Protein AF-A0AAD9G218-F1 (afdb_monomer_lite)

Radius of gyration: 21.26 Å; chains: 1; bounding box: 51×40×52 Å

pLDDT: mean 88.8, std 12.81, range [38.91, 98.0]

Structure (mmCIF, N/C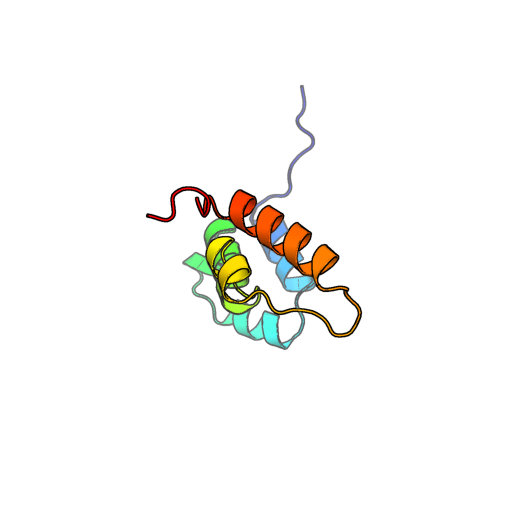A/C/O backbone):
data_AF-A0AAD9G218-F1
#
_entry.id   AF-A0AAD9G218-F1
#
loop_
_atom_site.group_PDB
_atom_site.id
_atom_site.type_symbol
_atom_site.label_atom_id
_atom_site.label_alt_id
_atom_site.label_comp_id
_atom_site.label_asym_id
_atom_site.label_entity_id
_atom_site.label_seq_id
_atom_site.pdbx_PDB_ins_code
_atom_site.Cartn_x
_atom_site.Cartn_y
_atom_site.Cartn_z
_atom_site.occupancy
_atom_site.B_iso_or_equiv
_atom_site.auth_seq_id
_atom_site.auth_comp_id
_atom_site.auth_asym_id
_atom_site.auth_atom_id
_atom_site.pdbx_PDB_model_num
ATOM 1 N N . MET A 1 1 ? 5.093 21.902 28.678 1.00 38.91 1 MET A N 1
ATOM 2 C CA . MET A 1 1 ? 4.958 21.862 27.206 1.00 38.91 1 MET A CA 1
ATOM 3 C C . MET A 1 1 ? 3.639 21.180 26.881 1.00 38.91 1 MET A C 1
ATOM 5 O O . MET A 1 1 ? 3.511 19.995 27.150 1.00 38.91 1 MET A O 1
ATOM 9 N N . ALA A 1 2 ? 2.631 21.927 26.427 1.00 42.53 2 ALA A N 1
ATOM 10 C CA . ALA A 1 2 ? 1.354 21.346 26.017 1.00 42.53 2 ALA A CA 1
ATOM 11 C C . ALA A 1 2 ? 1.544 20.690 24.644 1.00 42.53 2 ALA A C 1
ATOM 13 O O . ALA A 1 2 ? 1.818 21.382 23.665 1.00 42.53 2 ALA A O 1
ATOM 14 N N . SER A 1 3 ? 1.452 19.363 24.571 1.00 48.81 3 SER A N 1
ATOM 15 C CA . SER A 1 3 ? 1.311 18.681 23.289 1.00 48.81 3 SER A CA 1
ATOM 16 C C . SER A 1 3 ? -0.010 19.141 22.674 1.00 48.81 3 SER A C 1
ATOM 18 O O . SER A 1 3 ? -1.070 18.995 23.282 1.00 48.81 3 SER A O 1
ATOM 20 N N . GLN A 1 4 ? 0.042 19.746 21.486 1.00 50.41 4 GLN A N 1
ATOM 21 C CA . GLN A 1 4 ? -1.164 19.967 20.693 1.00 50.41 4 GLN A CA 1
ATOM 22 C C . GLN A 1 4 ? -1.916 18.633 20.592 1.00 50.41 4 GLN A C 1
ATOM 24 O O . GLN A 1 4 ? -1.358 17.621 20.164 1.00 50.41 4 GLN A O 1
ATOM 29 N N . GLY A 1 5 ? -3.151 18.627 21.096 1.00 55.09 5 GLY A N 1
ATOM 30 C CA . GLY A 1 5 ? -3.939 17.427 21.340 1.00 55.09 5 GLY A CA 1
ATOM 31 C C . GLY A 1 5 ? -4.150 16.611 20.071 1.00 55.09 5 GLY A C 1
ATOM 32 O O . GLY A 1 5 ? -4.881 17.015 19.167 1.00 55.09 5 GLY A O 1
ATOM 33 N N . GLY A 1 6 ? -3.524 15.437 20.013 1.00 82.25 6 GLY A N 1
ATOM 34 C CA . GLY A 1 6 ? -3.796 14.458 18.970 1.00 82.25 6 GLY A CA 1
ATOM 35 C C . GLY A 1 6 ? -5.257 14.008 19.018 1.00 82.25 6 GLY A C 1
ATOM 36 O O . GLY A 1 6 ? -5.847 13.870 20.089 1.00 82.25 6 GLY A O 1
ATOM 37 N N . TRP A 1 7 ? -5.854 13.759 17.852 1.00 86.56 7 TRP A N 1
ATOM 38 C CA . TRP A 1 7 ? -7.208 13.210 17.782 1.00 86.56 7 TRP A CA 1
ATOM 39 C C . TRP A 1 7 ? -7.324 11.898 18.555 1.00 86.56 7 TRP A C 1
ATOM 41 O O . TRP A 1 7 ? -6.486 11.005 18.400 1.00 86.56 7 TRP A O 1
ATOM 51 N N . SER A 1 8 ? -8.416 11.759 19.311 1.00 91.06 8 SER A N 1
ATOM 52 C CA . SER A 1 8 ? -8.760 10.503 19.976 1.00 91.06 8 SER A CA 1
ATOM 53 C C . SER A 1 8 ? -8.999 9.380 18.957 1.00 91.06 8 SER A C 1
ATOM 55 O O . SER A 1 8 ? -9.429 9.631 17.828 1.00 91.06 8 SER A O 1
ATOM 57 N N . THR A 1 9 ? -8.800 8.123 19.365 1.00 90.12 9 THR A N 1
ATOM 58 C CA . THR A 1 9 ? -9.132 6.937 18.551 1.00 90.12 9 THR A CA 1
ATOM 59 C C . THR A 1 9 ? -10.568 6.986 18.033 1.00 90.12 9 THR A C 1
ATOM 61 O O . THR A 1 9 ? -10.812 6.766 16.849 1.00 90.12 9 THR A O 1
ATOM 64 N N . LYS A 1 10 ? -11.521 7.366 18.892 1.00 91.12 10 LYS A N 1
ATOM 65 C CA . LYS A 1 10 ? -12.933 7.494 18.517 1.00 91.12 10 LYS A CA 1
ATOM 66 C C . LYS A 1 10 ? -13.136 8.545 17.421 1.00 91.12 10 LYS A C 1
ATOM 68 O O . LYS A 1 10 ? -13.881 8.289 16.480 1.00 91.12 10 LYS A O 1
ATOM 73 N N . THR A 1 11 ? -12.454 9.688 17.520 1.00 93.94 11 THR A N 1
ATOM 74 C CA . THR A 1 11 ? -12.489 10.749 16.501 1.00 93.94 11 THR A CA 1
ATOM 75 C C . THR A 1 11 ? -11.944 10.242 15.167 1.00 93.94 11 THR A C 1
ATOM 77 O O . THR A 1 11 ? -12.606 10.401 14.148 1.00 93.94 11 THR A O 1
ATOM 80 N N . ARG A 1 12 ? -10.792 9.555 15.171 1.00 92.56 12 ARG A N 1
ATOM 81 C CA . ARG A 1 12 ? -10.183 8.992 13.951 1.00 92.56 12 ARG A CA 1
ATOM 82 C C . ARG A 1 12 ? -11.096 7.988 13.249 1.00 92.56 12 ARG A C 1
ATOM 84 O O . ARG A 1 12 ? -11.223 8.024 12.030 1.00 92.56 12 ARG A O 1
ATOM 91 N N . ILE A 1 13 ? -11.748 7.113 14.014 1.00 93.88 13 ILE A N 1
ATOM 92 C CA . ILE A 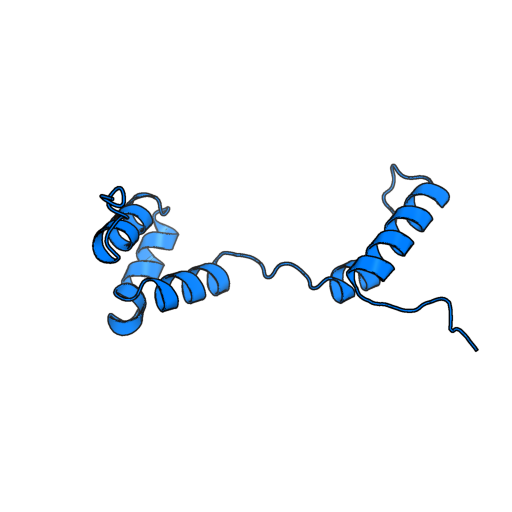1 13 ? -12.659 6.092 13.481 1.00 93.88 13 ILE A CA 1
ATOM 93 C C . ILE A 1 13 ? -13.897 6.732 12.840 1.00 93.88 13 ILE A C 1
ATOM 95 O O . ILE A 1 13 ? -14.303 6.329 11.751 1.00 93.88 13 ILE A O 1
ATOM 99 N N . GLN A 1 14 ? -14.494 7.729 13.500 1.00 93.12 14 GLN A N 1
ATOM 100 C CA . GLN A 1 14 ? -15.655 8.438 12.955 1.00 93.12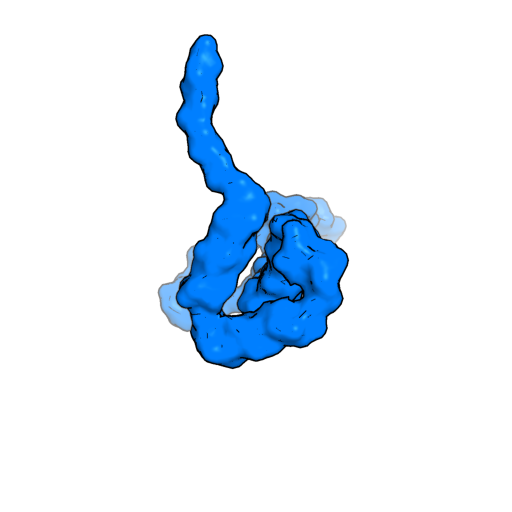 14 GLN A CA 1
ATOM 101 C C . GLN A 1 14 ? -15.294 9.216 11.690 1.00 93.12 14 GLN A C 1
ATOM 103 O O . GLN A 1 14 ? -15.992 9.094 10.685 1.00 93.12 14 GLN A O 1
ATOM 108 N N . GLU A 1 15 ? -14.174 9.942 11.712 1.00 93.88 15 GLU A N 1
ATOM 109 C CA . GLU A 1 15 ? -13.705 10.691 10.547 1.00 93.88 15 GLU A CA 1
ATOM 110 C C . GLU A 1 15 ? -13.430 9.759 9.362 1.00 93.88 15 GLU A C 1
ATOM 112 O O . GLU A 1 15 ? -13.894 10.021 8.253 1.00 93.88 15 GLU A O 1
ATOM 117 N N . LEU A 1 16 ? -12.768 8.616 9.594 1.00 91.50 16 LEU A N 1
ATOM 118 C CA . LEU A 1 16 ? -12.567 7.605 8.556 1.00 91.50 16 LEU A CA 1
ATOM 119 C C . LEU A 1 16 ? -13.908 7.175 7.954 1.00 91.50 16 LEU A C 1
ATOM 121 O O . LEU A 1 16 ? -14.076 7.237 6.740 1.00 91.50 16 LEU A O 1
ATOM 125 N N . LYS A 1 17 ? -14.876 6.781 8.791 1.00 91.75 17 LYS A N 1
ATOM 126 C CA . LYS A 1 17 ? -16.187 6.308 8.331 1.00 91.75 17 LYS A CA 1
ATOM 127 C C . LYS A 1 17 ? -16.905 7.340 7.454 1.00 91.75 17 LYS A C 1
ATOM 129 O O . LYS A 1 17 ? -17.542 6.944 6.481 1.00 91.75 17 LYS A O 1
ATOM 134 N N . LEU A 1 18 ? -16.788 8.633 7.764 1.00 93.75 18 LEU A N 1
ATOM 135 C CA . LEU A 1 18 ? -17.382 9.717 6.972 1.00 93.75 18 LEU A CA 1
ATOM 136 C C . LEU A 1 18 ? -16.724 9.885 5.596 1.00 93.75 18 LEU A C 1
ATOM 138 O O . LEU A 1 18 ? -17.405 10.232 4.634 1.00 93.75 18 LEU A O 1
ATOM 142 N N . LYS A 1 19 ? -15.418 9.626 5.488 1.00 93.69 19 LYS A N 1
ATOM 143 C CA . LYS A 1 19 ? -14.657 9.755 4.235 1.00 93.69 19 LYS A CA 1
ATOM 144 C C . LYS A 1 19 ? -14.765 8.530 3.323 1.00 93.69 19 LYS A C 1
ATOM 146 O O . LYS A 1 19 ? -14.361 8.604 2.165 1.00 93.69 19 LYS A O 1
ATOM 151 N N . LEU A 1 20 ? -15.288 7.406 3.816 1.00 92.81 20 LEU A N 1
ATOM 152 C CA . LEU A 1 20 ? -15.409 6.178 3.033 1.00 92.81 20 LEU A CA 1
ATOM 153 C C . LEU A 1 20 ? -16.564 6.245 2.007 1.00 92.81 20 LEU A C 1
ATOM 155 O O . LEU A 1 20 ? -17.671 6.695 2.335 1.00 92.81 20 LEU A O 1
ATOM 159 N N . PRO A 1 21 ? -16.373 5.716 0.781 1.00 94.19 21 PRO A N 1
ATOM 160 C CA . PRO A 1 21 ? -17.479 5.499 -0.152 1.00 94.19 21 PRO A CA 1
ATOM 161 C C . PRO A 1 21 ? -18.512 4.527 0.440 1.00 94.19 21 PRO A C 1
ATOM 163 O O . PRO A 1 21 ? -18.221 3.802 1.391 1.00 94.19 21 PRO A O 1
ATOM 166 N N . VAL A 1 22 ? -19.733 4.514 -0.112 1.00 94.12 22 VAL A N 1
ATOM 167 C CA . VAL A 1 22 ? -20.859 3.704 0.408 1.00 94.12 22 VAL A CA 1
ATOM 168 C C . VAL A 1 22 ? -20.462 2.234 0.585 1.00 94.12 22 VAL A C 1
ATOM 170 O O . VAL A 1 22 ? -20.573 1.703 1.684 1.00 94.12 22 VAL A O 1
ATOM 173 N N . SER A 1 23 ? -19.865 1.628 -0.443 1.00 91.56 23 SER A N 1
ATOM 174 C CA . SER A 1 23 ? -19.420 0.228 -0.411 1.00 91.56 23 SER A CA 1
ATOM 175 C C . SER A 1 23 ? -18.417 -0.075 0.711 1.00 91.56 23 SER A C 1
ATOM 177 O O . SER A 1 23 ? -18.481 -1.130 1.342 1.00 91.56 23 SER A O 1
ATOM 179 N N . ALA A 1 24 ? -17.510 0.857 1.012 1.00 93.19 24 ALA A N 1
ATOM 180 C CA . ALA A 1 24 ? -16.555 0.693 2.103 1.00 93.19 24 ALA A CA 1
ATOM 181 C C . ALA A 1 24 ? -17.182 0.954 3.482 1.00 93.19 24 ALA A C 1
ATOM 183 O O . ALA A 1 24 ? -16.756 0.352 4.467 1.00 93.19 24 ALA A O 1
ATOM 184 N N . ARG A 1 25 ? -18.219 1.795 3.579 1.00 95.12 25 ARG A N 1
ATOM 185 C CA . ARG A 1 25 ? -19.000 1.953 4.818 1.00 95.12 25 ARG A CA 1
ATOM 186 C C . ARG A 1 25 ? -19.790 0.692 5.158 1.00 95.12 25 ARG A C 1
ATOM 188 O O . ARG A 1 25 ? -19.846 0.335 6.333 1.00 95.12 25 ARG A O 1
ATOM 195 N N . ASP A 1 26 ? -20.344 0.005 4.163 1.00 95.25 26 ASP A N 1
ATOM 196 C CA . ASP A 1 26 ? -21.070 -1.252 4.375 1.00 95.25 26 ASP A CA 1
ATOM 197 C C . ASP A 1 26 ? -20.146 -2.336 4.926 1.00 95.25 26 ASP A C 1
ATOM 199 O O . ASP A 1 26 ? -20.453 -2.947 5.949 1.00 95.25 26 ASP A O 1
ATOM 203 N N . TRP A 1 27 ? -18.958 -2.488 4.335 1.00 95.31 27 TRP A N 1
ATOM 204 C CA . TRP A 1 27 ? -17.904 -3.342 4.885 1.00 95.31 27 TRP A CA 1
ATOM 205 C C . TRP A 1 27 ? -17.523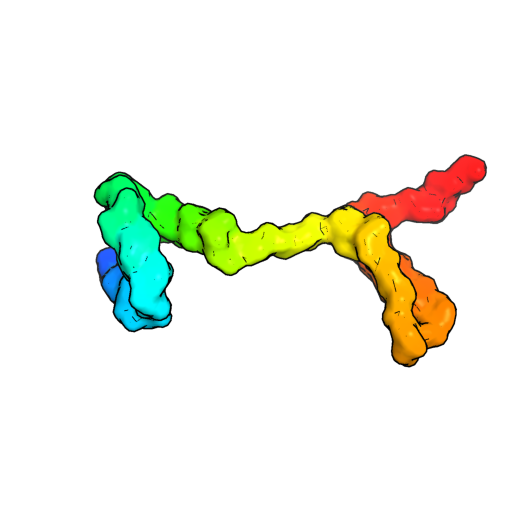 -2.946 6.319 1.00 95.31 27 TRP A C 1
ATOM 207 O O . TRP A 1 27 ? -17.460 -3.806 7.193 1.00 95.31 27 TRP A O 1
ATOM 217 N N . PHE A 1 28 ? -17.321 -1.652 6.593 1.00 95.62 28 PHE A N 1
ATOM 218 C CA . PHE A 1 28 ? -16.985 -1.175 7.938 1.00 95.62 28 PHE A CA 1
ATOM 219 C C . PHE A 1 28 ? -18.055 -1.580 8.967 1.00 95.62 28 PHE A C 1
ATOM 221 O O . PHE A 1 28 ? -17.727 -1.975 10.084 1.00 95.62 28 PHE A O 1
ATOM 228 N N . ASN A 1 29 ? -19.337 -1.497 8.597 1.00 94.56 29 ASN A N 1
ATOM 229 C CA . ASN A 1 29 ? -20.458 -1.858 9.468 1.00 94.56 29 ASN A CA 1
ATOM 230 C C . ASN A 1 29 ? -20.577 -3.376 9.707 1.00 94.56 29 ASN A C 1
ATOM 232 O O . ASN A 1 29 ? -21.210 -3.773 10.683 1.00 94.56 29 ASN A O 1
ATOM 236 N N . GLN A 1 30 ? -19.973 -4.208 8.853 1.00 95.69 30 GLN A N 1
ATOM 237 C CA . GLN A 1 30 ? -19.916 -5.667 9.017 1.00 95.69 30 GLN A CA 1
ATOM 238 C C . GLN A 1 30 ? -18.778 -6.119 9.947 1.00 95.69 30 GLN A C 1
ATOM 240 O O . GLN A 1 30 ? -18.762 -7.271 10.379 1.00 95.69 30 GLN A O 1
ATOM 245 N N . LEU A 1 31 ? -17.825 -5.237 10.272 1.00 96.00 31 LEU A N 1
ATOM 246 C CA . LEU A 1 31 ? -16.696 -5.585 11.131 1.00 96.00 31 LEU A CA 1
ATOM 247 C C . LEU A 1 31 ? -17.142 -5.856 12.580 1.00 96.00 31 LEU A C 1
ATOM 249 O O . LEU A 1 31 ? -17.964 -5.109 13.130 1.00 96.00 31 LEU A O 1
ATOM 253 N N . PRO A 1 32 ? -16.536 -6.847 13.264 1.00 97.12 32 PRO A N 1
ATOM 254 C CA . PRO A 1 32 ? -16.730 -7.042 14.696 1.00 97.12 32 PRO A CA 1
ATOM 255 C C . PRO A 1 32 ? -16.433 -5.762 15.481 1.00 97.12 32 PRO A C 1
ATOM 257 O O . PRO A 1 32 ? -15.514 -5.012 15.150 1.00 97.12 32 PRO A O 1
ATOM 260 N N . LYS A 1 33 ? -17.165 -5.523 16.577 1.00 94.81 33 LYS A N 1
ATOM 261 C CA . LYS A 1 33 ? -16.954 -4.332 17.424 1.00 94.81 33 LYS A CA 1
ATOM 262 C C . LYS A 1 33 ? -15.539 -4.253 18.006 1.00 94.81 33 LYS A C 1
ATOM 264 O O . LYS A 1 33 ? -15.077 -3.147 18.263 1.00 94.81 33 LYS A O 1
ATOM 269 N N . SER A 1 34 ? -14.879 -5.391 18.223 1.00 95.31 34 SER A N 1
ATOM 270 C CA . SER A 1 34 ? -13.478 -5.452 18.660 1.00 95.31 34 SER A CA 1
ATOM 271 C C . SER A 1 34 ? -12.524 -4.851 17.625 1.00 95.31 34 SER A C 1
ATOM 273 O O . SER A 1 34 ? -11.590 -4.160 18.005 1.00 95.31 34 SER A O 1
ATOM 275 N N . VAL A 1 35 ? -12.806 -5.042 16.333 1.00 95.75 35 VAL A N 1
ATOM 276 C CA . VAL A 1 35 ? -12.014 -4.500 15.221 1.00 95.75 35 VAL A CA 1
ATOM 277 C C . VAL A 1 35 ? -12.417 -3.057 14.922 1.00 95.75 35 VAL A C 1
ATOM 279 O O . VAL A 1 35 ? -11.566 -2.183 14.835 1.00 95.75 35 VAL A O 1
ATOM 282 N N . SER A 1 36 ? -13.716 -2.759 14.812 1.00 94.62 36 SER A N 1
ATOM 283 C CA . SER A 1 36 ? -14.191 -1.431 14.385 1.00 94.62 36 SER A CA 1
ATOM 284 C C . SER A 1 36 ? -14.024 -0.323 15.432 1.00 94.62 36 SER A C 1
ATOM 286 O O . SER A 1 36 ? -14.170 0.853 15.097 1.00 94.62 36 SER A O 1
ATOM 288 N N . ARG A 1 37 ? -13.727 -0.671 16.694 1.00 94.25 37 ARG A N 1
ATOM 289 C CA . ARG A 1 37 ? -13.472 0.283 17.792 1.00 94.25 37 ARG A CA 1
ATOM 290 C C . ARG A 1 37 ? -11.994 0.466 18.124 1.00 94.25 37 ARG A C 1
ATOM 292 O O . ARG A 1 37 ? -11.670 1.426 18.823 1.00 94.25 37 ARG A O 1
ATOM 299 N N . ASP A 1 38 ? -11.126 -0.411 17.634 1.00 94.62 38 ASP A N 1
ATOM 300 C CA . ASP A 1 38 ? -9.684 -0.295 17.805 1.00 94.62 38 ASP A CA 1
ATOM 301 C C . ASP A 1 38 ? -9.051 0.244 16.518 1.00 94.62 38 ASP A C 1
ATOM 303 O O . ASP A 1 38 ? -9.213 -0.315 15.437 1.00 94.62 38 ASP A O 1
ATOM 307 N N . TRP A 1 39 ? -8.336 1.367 16.615 1.00 93.62 39 TRP A N 1
ATOM 308 C CA . TRP A 1 39 ? -7.749 2.002 15.433 1.00 93.62 39 TRP A CA 1
ATOM 309 C C . TRP A 1 39 ? -6.693 1.122 14.757 1.00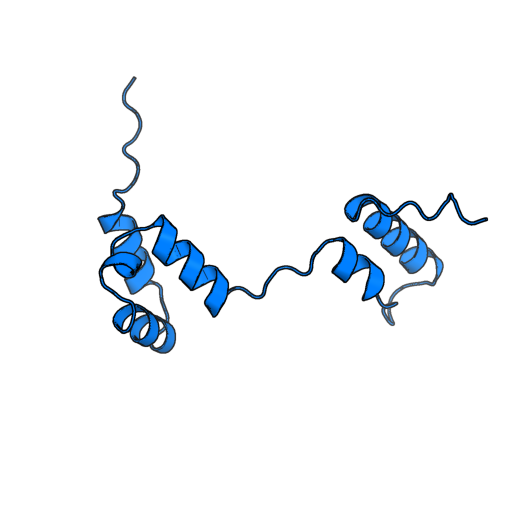 93.62 39 TRP A C 1
ATOM 311 O O . TRP A 1 39 ? -6.586 1.135 13.530 1.00 93.62 39 TRP A O 1
ATOM 321 N N . LYS A 1 40 ? -5.906 0.371 15.536 1.00 93.81 40 LYS A N 1
ATOM 322 C CA . LYS A 1 40 ? -4.820 -0.457 15.011 1.00 93.81 40 LYS A CA 1
ATOM 323 C C . LYS A 1 40 ? -5.402 -1.621 14.211 1.00 93.81 40 LYS A C 1
ATOM 325 O O . LYS A 1 40 ? -5.044 -1.762 13.040 1.00 93.81 40 LYS A O 1
ATOM 330 N N . GLU A 1 41 ? -6.348 -2.357 14.787 1.00 96.31 41 GLU A N 1
ATOM 331 C CA . GLU A 1 41 ? -7.038 -3.474 14.131 1.00 96.31 41 GLU A CA 1
ATOM 332 C C . GLU A 1 41 ? -7.819 -3.013 12.895 1.00 96.31 41 GLU A C 1
ATOM 334 O O . GLU A 1 41 ? -7.623 -3.542 11.799 1.00 96.31 41 GLU A O 1
ATOM 339 N N . LEU A 1 42 ? -8.623 -1.951 13.024 1.00 95.06 42 LEU A N 1
ATOM 340 C CA . LEU A 1 42 ? -9.353 -1.360 11.901 1.00 95.06 42 LEU A CA 1
ATOM 341 C C . LEU A 1 42 ? -8.420 -0.961 10.751 1.00 95.06 42 LEU A C 1
ATOM 343 O O . LEU A 1 42 ? -8.718 -1.226 9.586 1.00 95.06 42 LEU A O 1
ATOM 347 N N . SER A 1 43 ? -7.296 -0.307 11.062 1.00 91.75 43 SER A N 1
ATOM 348 C CA . SER A 1 43 ? -6.346 0.142 10.041 1.00 91.75 43 SER A CA 1
ATOM 349 C C . SER A 1 43 ? -5.663 -1.026 9.326 1.00 91.75 43 SER A C 1
ATOM 351 O O . SER A 1 43 ? -5.405 -0.934 8.125 1.00 91.75 43 SER A O 1
ATOM 353 N N . SER A 1 44 ? -5.396 -2.122 10.042 1.00 92.12 44 SER A N 1
ATOM 354 C CA . SER A 1 44 ? -4.836 -3.350 9.477 1.00 92.12 44 SER A CA 1
ATOM 355 C C . SER A 1 44 ? -5.820 -3.992 8.497 1.00 92.12 44 SER A C 1
ATOM 357 O O . SER A 1 44 ? -5.480 -4.252 7.343 1.00 92.12 44 SER A O 1
ATOM 359 N N . GLU A 1 45 ? -7.077 -4.135 8.917 1.00 93.56 45 GLU A N 1
ATOM 360 C CA . GLU A 1 45 ? -8.134 -4.769 8.130 1.00 93.56 45 GLU A CA 1
ATOM 361 C C . GLU A 1 45 ? -8.511 -3.928 6.899 1.00 93.56 45 GLU A C 1
ATOM 363 O O . GLU A 1 45 ? -8.702 -4.459 5.803 1.00 93.56 45 GLU A O 1
ATOM 368 N N . PHE A 1 46 ? -8.506 -2.596 7.032 1.00 91.44 46 PHE A N 1
ATOM 369 C CA . PHE A 1 46 ? -8.662 -1.679 5.901 1.00 91.44 46 PHE A CA 1
ATOM 370 C C . PHE A 1 46 ? -7.542 -1.844 4.871 1.00 91.44 46 PHE A C 1
ATOM 372 O O . PHE A 1 46 ? -7.822 -1.989 3.679 1.00 91.44 46 PHE A O 1
ATOM 379 N N . LYS A 1 47 ? -6.277 -1.856 5.321 1.00 89.62 47 LYS A N 1
ATOM 380 C CA . LYS A 1 47 ? -5.125 -2.064 4.433 1.00 89.62 47 LYS A CA 1
ATOM 381 C C . LYS A 1 47 ? -5.227 -3.407 3.724 1.00 89.62 47 LYS A C 1
ATOM 383 O O . LYS A 1 47 ? -5.085 -3.443 2.514 1.00 89.62 47 LYS A O 1
ATOM 388 N N . ARG A 1 48 ? -5.546 -4.482 4.445 1.00 88.25 48 ARG A N 1
ATOM 389 C CA . ARG A 1 48 ? -5.710 -5.823 3.871 1.00 88.25 48 ARG A CA 1
ATOM 390 C C . ARG A 1 48 ? -6.795 -5.871 2.792 1.00 88.25 48 ARG A C 1
ATOM 392 O O . ARG A 1 48 ? -6.626 -6.552 1.786 1.00 88.25 48 ARG A O 1
ATOM 399 N N . ARG A 1 49 ? -7.919 -5.176 3.006 1.00 89.69 49 ARG A N 1
ATOM 400 C CA . ARG A 1 49 ? -9.080 -5.228 2.106 1.00 89.69 49 ARG A CA 1
ATOM 401 C C . ARG A 1 49 ? -8.948 -4.329 0.880 1.00 89.69 49 ARG A C 1
ATOM 403 O O . ARG A 1 49 ? -9.373 -4.739 -0.200 1.00 89.69 49 ARG A O 1
ATOM 410 N N . TYR A 1 50 ? -8.439 -3.111 1.060 1.00 87.69 50 TYR A N 1
ATOM 411 C CA . TYR A 1 50 ? -8.499 -2.055 0.042 1.00 87.69 50 TYR A CA 1
ATOM 412 C C . TYR A 1 50 ? -7.137 -1.592 -0.455 1.00 87.69 50 TYR A C 1
ATOM 414 O O . TYR A 1 50 ? -7.037 -1.124 -1.589 1.00 87.69 50 TYR A O 1
ATOM 422 N N . CYS A 1 51 ? -6.082 -1.714 0.349 1.00 85.38 51 CYS A N 1
ATOM 423 C CA . CYS A 1 51 ? -4.742 -1.473 -0.158 1.00 85.38 51 CYS A CA 1
ATOM 424 C C . CYS A 1 51 ? -4.261 -2.763 -0.819 1.00 85.38 51 CYS A C 1
ATOM 426 O O . CYS A 1 51 ? -4.150 -3.804 -0.178 1.00 85.38 51 CYS A O 1
ATOM 428 N N . LYS A 1 52 ? -3.937 -2.701 -2.114 1.00 74.06 52 LYS A N 1
ATOM 429 C CA . LYS A 1 52 ? -3.115 -3.757 -2.706 1.00 74.06 52 LYS A CA 1
ATOM 430 C C . LYS A 1 52 ? -1.843 -3.852 -1.866 1.00 74.06 52 LYS A C 1
ATOM 432 O O . LYS A 1 52 ? -1.266 -2.811 -1.530 1.00 74.06 52 LYS A O 1
ATOM 437 N N . ALA A 1 53 ? -1.432 -5.069 -1.507 1.00 69.12 53 ALA A N 1
ATOM 438 C CA . ALA A 1 53 ? -0.099 -5.267 -0.965 1.00 69.12 53 ALA A CA 1
ATOM 439 C C . ALA A 1 53 ? 0.865 -4.568 -1.928 1.00 69.12 53 ALA A C 1
ATOM 441 O O . ALA A 1 53 ? 0.797 -4.783 -3.140 1.00 69.12 53 ALA A O 1
ATOM 442 N N . ARG A 1 54 ? 1.688 -3.648 -1.415 1.00 68.94 54 ARG A N 1
ATOM 443 C CA . ARG A 1 54 ? 2.822 -3.199 -2.215 1.00 68.94 54 ARG A CA 1
ATOM 444 C C . ARG A 1 54 ? 3.630 -4.460 -2.474 1.00 68.94 54 ARG A C 1
ATOM 446 O O . ARG A 1 54 ? 3.998 -5.128 -1.510 1.00 68.94 54 ARG A O 1
ATOM 453 N N . SER A 1 55 ? 3.825 -4.790 -3.746 1.00 78.31 55 SER A N 1
ATOM 454 C CA . SER A 1 55 ? 4.721 -5.867 -4.153 1.00 78.31 55 SER A CA 1
ATOM 455 C C . SER A 1 55 ? 6.032 -5.708 -3.393 1.00 78.31 55 SER A C 1
ATOM 457 O O . SER A 1 55 ? 6.538 -4.579 -3.293 1.00 78.31 55 SER A O 1
ATOM 459 N N . SER A 1 56 ? 6.546 -6.798 -2.826 1.00 87.62 56 SER A N 1
ATOM 460 C CA . SER A 1 56 ? 7.822 -6.759 -2.105 1.00 87.62 56 SER A CA 1
ATOM 461 C C . SER A 1 56 ? 8.931 -6.243 -3.029 1.00 87.62 56 SER A C 1
ATOM 463 O O . SER A 1 56 ? 8.788 -6.279 -4.252 1.00 87.62 56 SER A O 1
ATOM 465 N N . TYR A 1 57 ? 10.041 -5.742 -2.482 1.00 91.69 57 TYR A N 1
ATOM 466 C CA . TYR A 1 57 ? 11.153 -5.296 -3.330 1.00 91.69 57 TYR A CA 1
ATOM 467 C C . TYR A 1 57 ? 11.660 -6.429 -4.237 1.00 91.69 57 TYR A C 1
ATOM 469 O O . TYR A 1 57 ? 11.866 -6.206 -5.428 1.00 91.69 57 TYR A O 1
ATOM 477 N N . SER A 1 58 ? 11.719 -7.664 -3.728 1.00 91.31 58 SER A N 1
ATOM 478 C CA . SER A 1 58 ? 12.072 -8.851 -4.516 1.00 91.31 58 SER A CA 1
ATOM 479 C C . SER A 1 58 ? 11.038 -9.170 -5.602 1.00 91.31 58 SER A C 1
ATOM 481 O O . SER A 1 58 ? 11.407 -9.430 -6.742 1.00 91.31 58 SER A O 1
ATOM 483 N N . GLU A 1 59 ? 9.738 -9.099 -5.297 1.00 91.62 59 GLU A N 1
ATOM 484 C CA . GLU A 1 59 ? 8.685 -9.292 -6.304 1.00 91.62 59 GLU A CA 1
ATOM 485 C C . GLU A 1 59 ? 8.762 -8.213 -7.391 1.00 91.62 59 GLU A C 1
ATOM 487 O O . GLU A 1 59 ? 8.665 -8.527 -8.575 1.00 91.62 59 GLU A O 1
ATOM 492 N N . ARG A 1 60 ? 9.018 -6.951 -7.016 1.00 92.12 60 ARG A N 1
ATOM 493 C CA . ARG A 1 60 ? 9.234 -5.851 -7.970 1.00 92.12 60 ARG A CA 1
ATOM 494 C C . ARG A 1 60 ? 10.427 -6.105 -8.879 1.00 92.12 60 ARG A C 1
ATOM 496 O O . ARG A 1 60 ? 10.340 -5.731 -10.039 1.00 92.12 60 ARG A O 1
ATOM 503 N N . TYR A 1 61 ? 11.506 -6.694 -8.365 1.00 94.38 61 TYR A N 1
ATOM 504 C CA . TYR A 1 61 ? 12.684 -7.049 -9.153 1.00 94.38 61 TYR A CA 1
ATOM 505 C C . TYR A 1 61 ? 12.373 -8.173 -10.150 1.00 94.38 61 TYR A C 1
ATOM 507 O O . TYR A 1 61 ? 12.538 -7.980 -11.350 1.00 94.38 61 TYR A O 1
ATOM 515 N N . PHE A 1 62 ? 11.842 -9.309 -9.685 1.00 92.94 62 PHE A N 1
ATOM 516 C CA . PHE A 1 62 ? 11.601 -10.474 -10.550 1.00 92.94 62 PHE A CA 1
ATOM 517 C C . PHE A 1 62 ? 10.457 -10.285 -11.555 1.00 92.94 62 PHE A C 1
ATOM 519 O O . PHE A 1 62 ? 10.444 -10.937 -12.594 1.00 92.94 62 PHE A O 1
ATOM 526 N N . THR A 1 63 ? 9.499 -9.400 -11.269 1.00 93.75 63 THR A N 1
ATOM 527 C CA . THR A 1 63 ? 8.398 -9.066 -12.195 1.00 93.75 63 THR A CA 1
ATOM 528 C C . THR A 1 63 ? 8.686 -7.828 -13.043 1.00 93.75 63 THR A C 1
ATOM 530 O O . THR A 1 63 ? 7.835 -7.402 -13.829 1.00 93.75 63 THR A O 1
ATOM 533 N N . MET A 1 64 ? 9.869 -7.222 -12.892 1.00 94.81 64 MET A N 1
ATOM 534 C CA . MET A 1 64 ? 10.248 -6.038 -13.646 1.00 94.81 64 MET A CA 1
ATOM 535 C C . MET A 1 64 ? 10.342 -6.375 -15.135 1.00 94.81 64 MET A C 1
ATOM 537 O O . MET A 1 64 ? 11.127 -7.225 -15.534 1.00 94.81 64 MET A O 1
ATOM 541 N N . ALA A 1 65 ? 9.558 -5.682 -15.959 1.00 96.44 65 ALA A N 1
ATOM 542 C CA . ALA A 1 65 ? 9.611 -5.803 -17.412 1.00 96.44 65 ALA A CA 1
ATOM 543 C C . ALA A 1 65 ? 10.165 -4.527 -18.048 1.00 96.44 65 ALA A C 1
ATOM 545 O O . ALA A 1 65 ? 10.055 -3.433 -17.467 1.00 96.44 65 ALA A O 1
ATOM 546 N N . MET A 1 66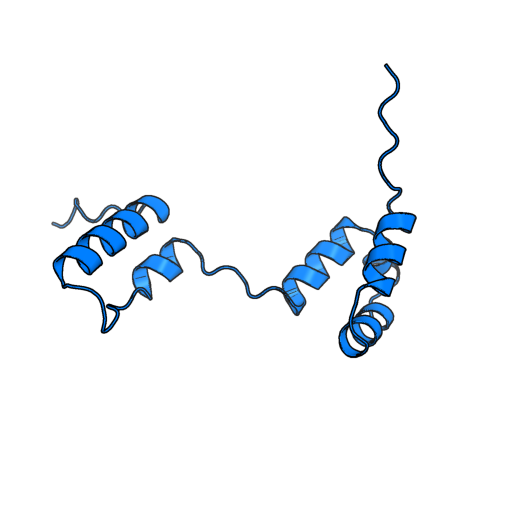 ? 10.745 -4.682 -19.240 1.00 97.25 66 MET A N 1
ATOM 547 C CA . MET A 1 66 ? 11.157 -3.547 -20.051 1.00 97.25 66 MET A CA 1
ATOM 548 C C . MET A 1 66 ? 9.917 -2.813 -20.585 1.00 97.25 66 MET A C 1
ATOM 550 O O . MET A 1 66 ? 8.954 -3.447 -21.011 1.00 97.25 66 MET A O 1
ATOM 554 N N . LYS A 1 67 ? 9.914 -1.483 -20.530 1.00 96.81 67 LYS A N 1
ATOM 555 C CA . LYS A 1 67 ? 8.862 -0.618 -21.073 1.00 96.81 67 LYS A CA 1
ATOM 556 C C . LYS A 1 67 ? 9.144 -0.319 -22.541 1.00 96.81 67 LYS A C 1
ATOM 558 O O . LYS A 1 67 ? 10.286 -0.062 -22.899 1.00 96.81 67 LYS A O 1
ATOM 563 N N . ASP A 1 68 ? 8.099 -0.194 -23.352 1.00 96.69 68 ASP A N 1
ATOM 564 C CA . ASP A 1 68 ? 8.240 0.131 -24.782 1.00 96.69 68 ASP A CA 1
ATOM 565 C C . ASP A 1 68 ? 8.958 1.468 -25.043 1.00 96.69 68 ASP A C 1
ATOM 567 O O . ASP A 1 68 ? 9.540 1.677 -26.103 1.00 96.69 68 ASP A O 1
ATOM 571 N N . SER A 1 69 ? 8.916 2.389 -24.075 1.00 96.88 69 SER A N 1
ATOM 572 C CA . SER A 1 69 ? 9.522 3.719 -24.170 1.00 96.88 69 SER A CA 1
ATOM 573 C C . SER A 1 69 ? 10.973 3.797 -23.687 1.00 96.88 69 SER A C 1
ATOM 575 O O . SER A 1 69 ? 11.545 4.883 -23.730 1.00 96.88 69 SER A O 1
ATOM 577 N N . GLU A 1 70 ? 11.534 2.729 -23.114 1.00 96.81 70 GLU A N 1
ATOM 578 C CA . GLU A 1 70 ? 12.869 2.771 -22.506 1.00 96.81 70 GLU A CA 1
ATOM 579 C C . GLU A 1 70 ? 13.908 2.055 -23.374 1.00 96.81 70 GLU A C 1
ATOM 581 O O . GLU A 1 70 ? 13.604 1.086 -24.070 1.00 96.81 70 GLU A O 1
ATOM 586 N N . THR A 1 71 ? 15.152 2.540 -23.346 1.00 98.00 71 THR A N 1
ATOM 587 C CA . THR A 1 71 ? 16.250 1.833 -24.009 1.00 98.00 71 THR A CA 1
ATOM 588 C C . THR A 1 71 ? 16.683 0.621 -23.174 1.00 98.00 71 THR A C 1
ATOM 590 O O . THR A 1 71 ? 16.485 0.609 -21.953 1.00 98.00 71 THR A O 1
ATOM 593 N N . PRO A 1 72 ? 17.356 -0.380 -23.772 1.00 97.62 72 PRO A N 1
ATOM 594 C CA . PRO A 1 72 ? 17.908 -1.500 -23.009 1.00 97.62 72 PRO A CA 1
ATOM 595 C C . PRO A 1 72 ? 18.851 -1.072 -21.871 1.00 97.62 72 PRO A C 1
ATOM 597 O O . PRO A 1 72 ? 18.892 -1.718 -20.826 1.00 97.62 72 PRO A O 1
ATOM 600 N N . LEU A 1 73 ? 19.588 0.032 -22.049 1.00 97.44 73 LEU A N 1
ATOM 601 C CA . LEU A 1 73 ? 20.493 0.561 -21.028 1.00 97.44 73 LEU A CA 1
ATOM 602 C C . LEU A 1 73 ? 19.726 1.185 -19.852 1.00 97.44 73 LEU A C 1
ATOM 604 O O . LEU A 1 73 ? 20.070 0.941 -18.695 1.00 97.44 73 LEU A O 1
ATOM 608 N N . ASP A 1 74 ? 18.661 1.937 -20.135 1.00 97.81 74 ASP A N 1
ATOM 609 C CA . ASP A 1 74 ? 17.798 2.509 -19.094 1.00 97.81 74 ASP A CA 1
ATOM 610 C C . ASP A 1 74 ? 17.117 1.409 -18.275 1.00 97.81 74 ASP A C 1
ATOM 612 O O . ASP A 1 74 ? 17.070 1.476 -17.042 1.00 97.81 74 ASP A O 1
ATOM 616 N N . TYR A 1 75 ? 16.649 0.356 -18.956 1.00 97.50 75 TYR A N 1
ATOM 617 C CA . TYR A 1 75 ? 16.109 -0.831 -18.303 1.00 97.50 75 TYR A CA 1
ATOM 618 C C . TYR A 1 75 ? 17.139 -1.481 -17.378 1.00 97.50 75 TYR A C 1
ATOM 620 O O . TYR A 1 75 ? 16.836 -1.748 -16.215 1.00 97.50 75 TYR A O 1
ATOM 628 N N . PHE A 1 76 ? 18.368 -1.683 -17.861 1.00 95.69 76 PHE A N 1
ATOM 629 C CA . PHE A 1 76 ? 19.445 -2.286 -17.080 1.00 95.69 76 PHE A CA 1
ATOM 630 C C . PHE A 1 76 ? 19.766 -1.487 -15.807 1.00 95.69 76 PHE A C 1
ATOM 632 O O . PHE A 1 76 ? 19.858 -2.066 -14.723 1.00 95.69 76 PHE A O 1
ATOM 639 N N . TYR A 1 77 ? 19.867 -0.155 -15.889 1.00 96.00 77 TYR A N 1
ATOM 640 C CA . TYR A 1 77 ? 20.099 0.676 -14.702 1.00 96.00 77 TYR A CA 1
ATOM 641 C C . TYR A 1 77 ? 18.948 0.602 -13.696 1.00 96.00 77 TYR A C 1
ATOM 643 O O . TYR A 1 77 ? 19.182 0.487 -12.489 1.00 96.00 77 TYR A O 1
ATOM 651 N N . ARG A 1 78 ? 17.702 0.616 -14.180 1.00 96.81 78 ARG A N 1
ATOM 652 C CA . ARG A 1 78 ? 16.512 0.481 -13.334 1.00 96.81 78 ARG A CA 1
ATOM 653 C C . ARG A 1 78 ? 16.445 -0.890 -12.658 1.00 96.81 78 ARG A C 1
ATOM 655 O O . ARG A 1 78 ? 16.113 -0.960 -11.474 1.00 96.81 78 ARG A O 1
ATOM 662 N N . LEU A 1 79 ? 16.792 -1.953 -13.382 1.00 95.44 79 LEU A N 1
ATOM 663 C CA . LEU A 1 79 ? 16.830 -3.319 -12.865 1.00 95.44 79 LEU A CA 1
ATOM 664 C C . LEU A 1 79 ? 17.903 -3.478 -11.778 1.00 95.44 79 LEU A C 1
ATOM 666 O O . LEU A 1 79 ? 17.611 -4.016 -10.713 1.00 95.44 79 LEU A O 1
ATOM 670 N N . ASN A 1 80 ? 19.106 -2.934 -11.986 1.00 95.06 80 ASN A N 1
ATOM 671 C CA . ASN A 1 80 ? 20.175 -2.953 -10.979 1.00 95.06 80 ASN A CA 1
ATOM 672 C C . ASN A 1 80 ? 19.812 -2.154 -9.723 1.00 95.06 80 ASN A C 1
ATOM 674 O O . ASN A 1 80 ? 20.104 -2.580 -8.607 1.00 95.06 80 ASN A O 1
ATOM 678 N N . SER A 1 81 ? 19.143 -1.010 -9.888 1.00 95.25 81 SER A N 1
ATOM 679 C CA . SER A 1 81 ? 18.632 -0.248 -8.747 1.00 95.25 81 SER A CA 1
ATOM 680 C C . SER A 1 81 ? 17.598 -1.054 -7.957 1.00 95.25 81 SER A C 1
ATOM 682 O O . SER A 1 81 ? 17.624 -1.029 -6.729 1.00 95.25 81 SER A O 1
ATOM 684 N N . ALA A 1 82 ? 16.713 -1.790 -8.638 1.00 95.25 82 ALA A N 1
ATOM 685 C CA . ALA A 1 82 ? 15.738 -2.658 -7.984 1.00 95.25 82 ALA A CA 1
ATOM 686 C C . ALA A 1 82 ? 16.386 -3.863 -7.285 1.00 95.25 82 ALA A C 1
ATOM 688 O O . ALA A 1 82 ? 15.905 -4.256 -6.226 1.00 95.25 82 ALA A O 1
ATOM 689 N N . ALA A 1 83 ? 17.484 -4.407 -7.823 1.00 95.00 83 ALA A N 1
ATOM 690 C CA . ALA A 1 83 ? 18.267 -5.446 -7.152 1.00 95.00 83 ALA A CA 1
ATOM 691 C C . ALA A 1 83 ? 18.809 -4.946 -5.805 1.00 95.00 83 ALA A C 1
ATOM 693 O O . ALA A 1 83 ? 18.665 -5.628 -4.796 1.00 95.00 83 ALA A O 1
ATOM 694 N N . GLY A 1 84 ? 19.342 -3.717 -5.773 1.00 94.38 84 GLY A N 1
ATOM 695 C CA . GLY A 1 84 ? 19.809 -3.080 -4.540 1.00 94.38 84 GLY A CA 1
ATOM 696 C C . GLY A 1 84 ? 18.689 -2.828 -3.523 1.00 94.38 84 GLY A C 1
ATOM 697 O O . GLY A 1 84 ? 18.877 -3.081 -2.339 1.00 94.38 84 GLY A O 1
ATOM 698 N N . GLU A 1 85 ? 17.501 -2.391 -3.965 1.00 94.50 85 GLU A N 1
ATOM 699 C CA . GLU A 1 85 ? 16.328 -2.264 -3.075 1.00 94.50 85 GLU A CA 1
ATOM 700 C C . GLU A 1 85 ? 15.860 -3.618 -2.517 1.00 94.50 85 GLU A C 1
ATOM 702 O O . GLU A 1 85 ? 15.290 -3.681 -1.427 1.00 94.50 85 GLU A O 1
ATOM 707 N N . ALA A 1 86 ? 16.058 -4.689 -3.284 1.00 94.56 86 ALA A N 1
ATOM 708 C CA . ALA A 1 86 ? 15.649 -6.043 -2.941 1.00 94.56 86 ALA A CA 1
ATOM 709 C C . ALA A 1 86 ? 16.711 -6.840 -2.169 1.00 94.56 86 ALA A C 1
ATOM 711 O O . ALA A 1 86 ? 16.429 -7.989 -1.833 1.00 94.56 86 ALA A O 1
ATOM 712 N N . ASP A 1 87 ? 17.882 -6.248 -1.903 1.00 93.12 87 ASP A N 1
ATOM 713 C CA . ASP A 1 87 ? 19.048 -6.921 -1.312 1.00 93.12 87 ASP A CA 1
ATOM 714 C C . ASP A 1 87 ? 19.459 -8.186 -2.094 1.00 93.12 87 ASP A C 1
ATOM 716 O O . ASP A 1 87 ? 19.779 -9.233 -1.537 1.00 93.12 87 ASP A O 1
ATOM 720 N N . ILE A 1 88 ? 19.376 -8.109 -3.426 1.00 91.50 88 ILE A N 1
ATOM 721 C CA . ILE A 1 88 ? 19.743 -9.196 -4.335 1.00 91.50 88 ILE A CA 1
ATOM 722 C C . ILE A 1 88 ? 21.178 -8.978 -4.793 1.00 91.50 88 ILE A C 1
ATOM 724 O O . ILE A 1 88 ? 21.465 -8.041 -5.546 1.00 91.50 88 ILE A O 1
ATOM 728 N N . ASP A 1 89 ? 22.063 -9.883 -4.386 1.00 88.25 89 ASP A N 1
ATOM 729 C CA . ASP A 1 89 ? 23.406 -9.955 -4.943 1.00 88.25 89 ASP A CA 1
ATOM 730 C C . ASP A 1 89 ? 23.386 -10.735 -6.260 1.00 88.25 89 ASP A C 1
ATOM 732 O O . ASP A 1 89 ? 23.140 -11.938 -6.303 1.00 88.25 89 ASP A O 1
ATOM 736 N N . PHE A 1 90 ? 23.610 -10.014 -7.353 1.00 78.50 90 PHE A N 1
ATOM 737 C CA . PHE A 1 90 ? 23.710 -10.565 -8.704 1.00 78.50 90 PHE A CA 1
ATOM 738 C C . PHE A 1 90 ? 25.162 -10.630 -9.201 1.00 78.50 90 PHE A C 1
ATOM 740 O O . PHE A 1 90 ? 25.410 -11.076 -10.321 1.00 78.50 90 PHE A O 1
ATOM 747 N N . ARG A 1 91 ? 26.123 -10.136 -8.409 1.00 78.06 91 ARG A N 1
ATOM 748 C CA . ARG A 1 91 ? 27.548 -10.089 -8.770 1.00 78.06 91 ARG A CA 1
ATOM 749 C C . ARG A 1 91 ? 28.269 -11.373 -8.378 1.00 78.06 91 ARG A C 1
ATOM 751 O O . ARG A 1 91 ? 29.233 -11.739 -9.040 1.00 78.06 91 ARG A O 1
ATOM 758 N N . GLU A 1 92 ? 27.741 -12.084 -7.391 1.00 63.12 92 GLU A N 1
ATOM 759 C CA . GLU A 1 92 ? 28.129 -13.447 -7.030 1.00 63.12 92 GLU A CA 1
ATOM 760 C C . GLU A 1 92 ? 27.400 -14.464 -7.930 1.00 63.12 92 GLU A C 1
ATOM 762 O O . GLU A 1 92 ? 26.547 -15.236 -7.496 1.00 63.12 92 GLU A O 1
ATOM 767 N N . SER A 1 93 ? 27.695 -14.434 -9.230 1.00 59.12 93 SER A N 1
ATOM 768 C CA . SER A 1 93 ? 27.341 -15.527 -10.144 1.00 59.12 93 SER A CA 1
ATOM 769 C C . SER A 1 93 ? 28.586 -16.396 -10.334 1.00 59.12 93 SER A C 1
ATOM 771 O O . SER A 1 93 ? 29.621 -15.866 -10.734 1.00 59.12 93 SER A O 1
ATOM 773 N N . SER A 1 94 ? 28.502 -17.691 -10.000 1.00 54.69 94 SER A N 1
ATOM 774 C CA . SER A 1 94 ? 29.577 -18.682 -10.221 1.00 54.69 94 SER A CA 1
ATOM 775 C C . SER A 1 94 ? 29.985 -18.820 -11.686 1.00 54.69 94 SER A C 1
ATOM 777 O O . SER A 1 94 ? 29.099 -18.676 -12.559 1.00 54.69 94 SER A O 1
#

Foldseek 3Di:
DDDPDDDDLVRVLVVVLVPDDPVVVVVLVPDDPVQSSGNVSVVVVCCVPPPDPPQQLVSCLVPDDDDPPDDPVRSVVVSVVSCVSNVHDPVPDD

Organism: NCBI:txid4793

Secondary structure (DSSP, 8-state):
-----PPPHHHHHHHHHHHS-HHHHHHHHHS-HHHHT-HHHHHHHHHHHHSPPPPPHHHHHHT----TTS-HHHHHHHHHHHHHHTT---S---

Sequence (94 aa):
MASQGGWSTKTRIQELKLKLPVSARDWFNQLPKSVSRDWKELSSEFKRRYCKARSSYSERYFTMAMKDSETPLDYFYRLNSAAGEADIDFRESS